Protein AF-A0A811XZZ9-F1 (afdb_monomer_lite)

pLDDT: mean 96.63, std 3.55, range [78.38, 98.88]

Foldseek 3Di:
DVCQLVVHDDDDDDADPVNLVVPPVLVVDPNSDDDWDDDPPDIDGDPVVVQCVSFPDDVVLLVLLVVVVVVVCCCQPPNVPPCLVVCLVCLLVSCVVQLVLCCVEVHLPAASDHNDDGSSRVSVLLSVVVVCVSPVCSCVVRVSVVVSNVVVCPSPSNVCVCPDCVNPVDDPDDPNGD

Radius of gyration: 17.02 Å; chains: 1; bounding box: 40×30×45 Å

Secondary structure (DSSP, 8-state):
-HHHHTT---------HHHHHTSHHHHHSTTS-S-EEEETTEEEESHHHHHHHHH---HHHHHHHHHHHHHHHHHHHH-HHHHHHHHHHHHHHHHHHHHHHHHHTGGGTS-SSSSS--HHHHHHHHHHHHHHHHSTTTTTT-HHHHHHHHHHHTSHHHHHHHTSHHHHTS-SSTTS--

InterPro domains:
  IPR004045 Glutathione S-transferase, N-terminal [PF02798] (24-55)
  IPR004045 Glutathione S-transferase, N-terminal [PS50404] (1-62)
  IPR004046 Glutathione S-transferase, C-terminal [PF00043] (66-155)
  IPR010987 Glutathione S-transferase, C-terminal-like [PS50405] (43-172)
  IPR036249 Thioredoxin-like superfamily [SSF52833] (1-55)
  IPR036282 Glutathione S-transferase, C-terminal domain superfamily [SSF47616] (61-177)
  IPR050213 Glutathione S-transferase superfamily [PTHR11571] (1-164)

Structure (mmCIF, N/CA/C/O backbone):
data_AF-A0A811XZZ9-F1
#
_entry.id   AF-A0A811XZZ9-F1
#
loop_
_atom_site.group_PDB
_atom_site.id
_atom_site.type_symbol
_atom_site.label_atom_id
_atom_site.label_alt_id
_atom_site.label_comp_id
_atom_site.label_asym_id
_atom_site.label_entity_id
_atom_site.label_seq_id
_atom_site.pdbx_PDB_ins_code
_atom_site.Cartn_x
_atom_site.Cartn_y
_atom_site.Cartn_z
_atom_site.occupancy
_atom_site.B_iso_or_equiv
_atom_site.auth_seq_id
_atom_site.auth_comp_id
_atom_site.auth_asym_id
_atom_site.auth_atom_id
_atom_site.pdbx_PDB_model_num
ATOM 1 N N . MET A 1 1 ? -2.263 -8.368 -2.260 1.00 97.38 1 MET A N 1
ATOM 2 C CA . MET A 1 1 ? -3.332 -8.619 -1.268 1.00 97.38 1 MET A CA 1
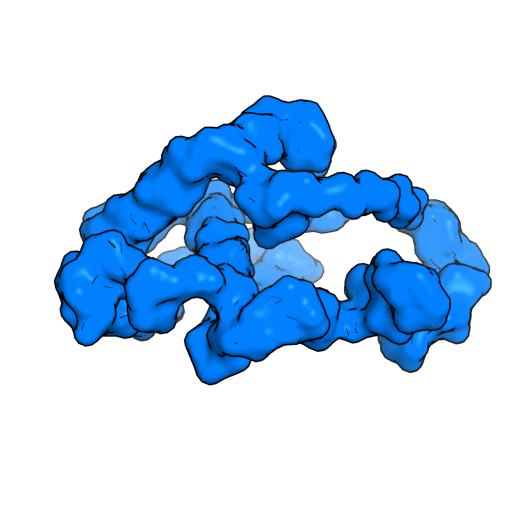ATOM 3 C C . MET A 1 1 ? -4.715 -8.621 -1.905 1.00 97.38 1 MET A C 1
ATOM 5 O O . MET A 1 1 ? -5.312 -9.686 -1.909 1.00 97.38 1 MET A O 1
ATOM 9 N N . LEU A 1 2 ? -5.171 -7.517 -2.519 1.00 97.62 2 LEU A N 1
ATOM 10 C CA . LEU A 1 2 ? -6.487 -7.415 -3.184 1.00 97.62 2 LEU A CA 1
ATOM 11 C C . LEU A 1 2 ? -6.808 -8.617 -4.089 1.00 97.62 2 LEU A C 1
ATOM 13 O O . LEU A 1 2 ? -7.743 -9.358 -3.809 1.00 97.62 2 LEU A O 1
ATOM 17 N N . LEU A 1 3 ? -5.998 -8.859 -5.129 1.00 98.06 3 LEU A N 1
ATOM 18 C CA . LEU A 1 3 ? -6.236 -9.954 -6.082 1.00 98.06 3 LEU A CA 1
ATOM 19 C C . LEU A 1 3 ? -6.342 -11.324 -5.393 1.00 98.06 3 LEU A C 1
ATOM 21 O O . LEU A 1 3 ? -7.235 -12.105 -5.705 1.00 98.06 3 LEU A O 1
ATOM 25 N N . ALA A 1 4 ? -5.469 -11.598 -4.421 1.00 98.12 4 ALA A N 1
ATOM 26 C CA . ALA A 1 4 ? -5.464 -12.865 -3.697 1.00 98.12 4 ALA A CA 1
ATOM 27 C C . ALA A 1 4 ? -6.737 -13.063 -2.867 1.00 98.12 4 ALA A C 1
ATOM 29 O O . ALA A 1 4 ? -7.379 -14.108 -2.955 1.00 98.12 4 ALA A O 1
ATOM 30 N N . ASP A 1 5 ? -7.122 -12.048 -2.094 1.00 98.00 5 ASP A N 1
ATOM 31 C CA . ASP A 1 5 ? -8.310 -12.100 -1.242 1.00 98.00 5 ASP A CA 1
ATOM 32 C C . ASP A 1 5 ? -9.601 -12.230 -2.069 1.00 98.00 5 ASP A C 1
ATOM 34 O O . ASP A 1 5 ? -10.522 -12.952 -1.691 1.00 98.00 5 ASP A O 1
ATOM 38 N N . GLN A 1 6 ? -9.619 -11.637 -3.265 1.00 97.12 6 GLN A N 1
ATOM 39 C CA . GLN A 1 6 ? -10.705 -11.775 -4.241 1.00 97.12 6 GLN A CA 1
ATOM 40 C C . GLN A 1 6 ? -10.647 -13.085 -5.051 1.00 97.12 6 GLN A C 1
ATOM 42 O O . GLN A 1 6 ? -11.501 -13.337 -5.897 1.00 97.12 6 GLN A O 1
ATOM 47 N N . GLY A 1 7 ? -9.673 -13.966 -4.788 1.00 97.44 7 GLY A N 1
ATOM 48 C CA . GLY A 1 7 ? -9.513 -15.245 -5.487 1.00 97.44 7 GLY A CA 1
ATOM 49 C C . GLY A 1 7 ? -9.126 -15.116 -6.961 1.00 97.44 7 GLY A C 1
ATOM 50 O O . GLY A 1 7 ? -9.356 -16.049 -7.725 1.00 97.44 7 GLY A O 1
ATOM 51 N N . GLN A 1 8 ? -8.564 -13.977 -7.357 1.00 97.94 8 GLN A N 1
ATOM 52 C CA . GLN A 1 8 ? -8.104 -13.732 -8.716 1.00 97.94 8 GLN A CA 1
ATOM 53 C C . GLN A 1 8 ? -6.739 -14.380 -8.943 1.00 97.94 8 GLN A C 1
ATOM 55 O O . GLN A 1 8 ? -5.874 -14.391 -8.065 1.00 97.94 8 GLN A O 1
ATOM 60 N N . SER A 1 9 ? -6.524 -14.890 -10.152 1.00 96.94 9 SER A N 1
ATOM 61 C CA . SER A 1 9 ? -5.216 -15.355 -10.607 1.00 96.94 9 SER A CA 1
ATOM 62 C C . SER A 1 9 ? -4.498 -14.257 -11.381 1.00 96.94 9 SER A C 1
ATOM 64 O O . SER A 1 9 ? -5.113 -13.569 -12.189 1.00 96.94 9 SER A O 1
ATOM 66 N N . TRP A 1 10 ? -3.185 -14.139 -11.208 1.00 97.81 10 TRP A N 1
ATOM 67 C CA . TRP A 1 10 ? -2.358 -13.236 -12.005 1.00 97.81 10 TRP A CA 1
ATOM 68 C C . TRP A 1 10 ? -0.981 -13.845 -12.265 1.00 97.81 10 TRP A C 1
ATOM 70 O O . TRP A 1 10 ? -0.551 -14.788 -11.592 1.00 97.81 10 TRP A O 1
ATOM 80 N N . LYS A 1 11 ? -0.275 -13.288 -13.252 1.00 97.94 11 LYS A N 1
ATOM 81 C CA . LYS A 1 11 ? 1.103 -13.656 -13.579 1.00 97.94 11 LYS A CA 1
ATOM 82 C C . LYS A 1 11 ? 2.057 -12.548 -13.155 1.00 97.94 11 LYS A C 1
ATOM 84 O O . LYS A 1 11 ? 1.947 -11.413 -13.604 1.00 97.94 11 LYS A O 1
ATOM 89 N N . GLU A 1 12 ? 3.047 -12.914 -12.354 1.00 97.06 12 GLU A N 1
ATOM 90 C CA . GLU A 1 12 ? 4.164 -12.045 -11.989 1.00 97.06 12 GLU A CA 1
ATOM 91 C C . GLU A 1 12 ? 5.209 -12.036 -13.114 1.00 97.06 12 GLU A C 1
ATOM 93 O O . GLU A 1 12 ? 5.761 -13.080 -13.469 1.00 97.06 12 GLU A O 1
ATOM 98 N N . LYS A 1 13 ? 5.501 -10.858 -13.676 1.00 97.25 13 LYS A N 1
ATOM 99 C CA . LYS A 1 13 ? 6.665 -10.635 -14.548 1.00 97.25 13 LYS A CA 1
ATOM 100 C C . LYS A 1 13 ? 7.718 -9.876 -13.745 1.00 97.25 13 LYS A C 1
ATOM 102 O O . LYS A 1 13 ? 7.659 -8.654 -13.644 1.00 97.25 13 LYS A O 1
ATOM 107 N N . VAL A 1 14 ? 8.651 -10.611 -13.142 1.00 96.81 14 VAL A N 1
ATOM 108 C CA . VAL A 1 14 ? 9.702 -10.029 -12.297 1.00 96.81 14 VAL A CA 1
ATOM 109 C C . VAL A 1 14 ? 10.738 -9.325 -13.171 1.00 96.81 14 VAL A C 1
ATOM 111 O O . VAL A 1 14 ? 11.293 -9.921 -14.091 1.00 96.81 14 VAL A O 1
ATOM 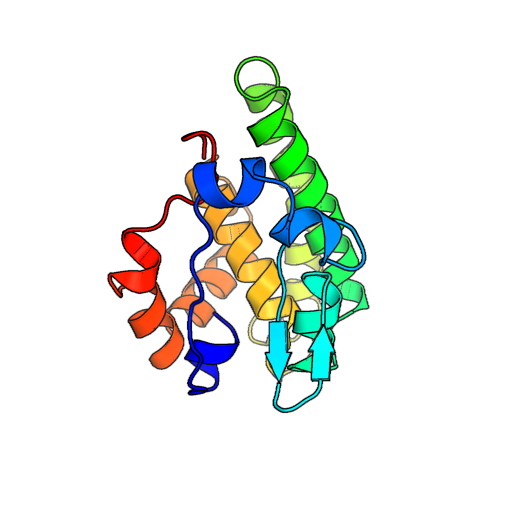114 N N . VAL A 1 15 ? 11.002 -8.057 -12.864 1.00 97.31 15 VAL A N 1
ATOM 115 C CA . VAL A 1 15 ? 12.022 -7.237 -13.522 1.00 97.31 15 VAL A CA 1
ATOM 116 C C . VAL A 1 15 ? 13.192 -7.085 -12.559 1.00 97.31 15 VAL A C 1
ATOM 118 O O . VAL A 1 15 ? 13.027 -6.551 -11.465 1.00 97.31 15 VAL A O 1
ATOM 121 N N . THR A 1 16 ? 14.371 -7.566 -12.949 1.00 97.00 16 THR A N 1
ATOM 122 C CA . THR A 1 16 ? 15.593 -7.391 -12.152 1.00 97.00 16 THR A CA 1
ATOM 123 C C . THR A 1 16 ? 16.157 -5.984 -12.324 1.00 97.00 16 THR A C 1
ATOM 125 O O . THR A 1 16 ? 15.928 -5.344 -13.352 1.00 97.00 16 THR A O 1
ATOM 128 N N . MET A 1 17 ? 16.959 -5.521 -11.358 1.00 95.12 17 MET A N 1
ATOM 129 C CA . MET A 1 17 ? 17.662 -4.239 -11.480 1.00 95.12 17 MET 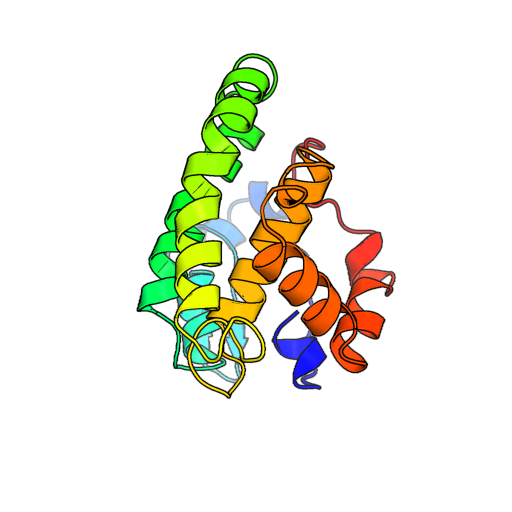A CA 1
ATOM 130 C C . MET A 1 17 ? 18.545 -4.201 -12.736 1.00 95.12 17 MET A C 1
ATOM 132 O O . MET A 1 17 ? 18.536 -3.217 -13.464 1.00 95.12 17 MET A O 1
ATOM 136 N N . GLU A 1 18 ? 19.228 -5.302 -13.061 1.00 96.81 18 GLU A N 1
ATOM 137 C CA . GLU A 1 18 ? 20.007 -5.425 -14.300 1.00 96.81 18 GLU A CA 1
ATOM 138 C C . GLU A 1 18 ? 19.139 -5.211 -15.552 1.00 96.81 18 GLU A C 1
ATOM 140 O O . GLU A 1 18 ? 19.510 -4.461 -16.452 1.00 96.81 18 GLU A O 1
ATOM 145 N N . THR A 1 19 ? 17.953 -5.828 -15.603 1.00 97.38 19 THR A N 1
ATOM 146 C CA . THR A 1 19 ? 17.013 -5.656 -16.723 1.00 97.38 19 THR A CA 1
ATOM 147 C C . THR A 1 19 ? 16.508 -4.220 -16.806 1.00 97.38 19 THR A C 1
ATOM 149 O O . THR A 1 19 ? 16.403 -3.667 -17.899 1.00 97.38 19 THR A O 1
ATOM 152 N N . TRP A 1 20 ? 16.217 -3.601 -15.661 1.00 97.69 20 TRP A N 1
ATOM 153 C CA . TRP A 1 20 ? 15.752 -2.219 -15.592 1.00 97.69 20 TRP A CA 1
ATOM 154 C C . TRP A 1 20 ? 16.818 -1.227 -16.080 1.00 97.69 20 TRP A C 1
ATOM 156 O O . TRP A 1 20 ? 16.515 -0.340 -16.878 1.00 97.69 20 TRP A O 1
ATOM 166 N N . MET A 1 21 ? 18.079 -1.433 -15.688 1.00 96.69 21 MET A N 1
ATOM 167 C CA . MET A 1 21 ? 19.210 -0.571 -16.056 1.00 96.69 21 MET A CA 1
ATOM 168 C C . MET A 1 21 ? 19.590 -0.639 -17.541 1.00 96.69 21 MET A C 1
ATOM 170 O O . MET A 1 21 ? 20.216 0.291 -18.042 1.00 96.69 21 MET A O 1
ATOM 174 N N . LYS A 1 22 ? 19.161 -1.673 -18.280 1.00 97.69 22 LYS A N 1
ATOM 175 C CA . LYS A 1 22 ? 19.289 -1.720 -19.753 1.00 97.69 22 LYS A CA 1
ATOM 176 C C . LYS A 1 22 ? 18.439 -0.655 -20.462 1.00 97.69 22 LYS A C 1
ATOM 178 O O . LYS A 1 22 ? 18.639 -0.411 -21.646 1.00 97.69 22 LYS A O 1
ATOM 183 N N . GLY A 1 23 ? 17.475 -0.037 -19.776 1.00 96.75 23 GLY A N 1
ATOM 184 C CA . GLY A 1 23 ? 16.749 1.147 -20.246 1.00 96.75 23 GLY A CA 1
ATOM 185 C C . GLY A 1 23 ? 15.616 0.889 -21.244 1.00 96.75 23 GLY A C 1
ATOM 186 O O . GLY A 1 23 ? 14.642 1.634 -21.234 1.00 96.75 23 GLY A O 1
ATOM 187 N N . SER A 1 24 ? 15.665 -0.179 -22.047 1.00 97.38 24 SER A N 1
ATOM 188 C CA . SER A 1 24 ? 14.629 -0.470 -23.056 1.00 97.38 24 SER A CA 1
ATOM 189 C C . SER A 1 24 ? 13.229 -0.637 -22.452 1.00 97.38 24 SER A C 1
ATOM 191 O O . SER A 1 24 ? 12.264 -0.051 -22.938 1.00 97.38 24 SER A O 1
ATOM 193 N N . LEU A 1 25 ? 13.115 -1.383 -21.347 1.00 97.38 25 LEU A N 1
ATOM 194 C CA . LEU A 1 25 ? 11.849 -1.535 -20.630 1.00 97.38 25 LEU A CA 1
ATOM 195 C C . LEU A 1 25 ? 11.395 -0.206 -20.016 1.00 97.38 25 LEU A C 1
ATOM 197 O O . LEU A 1 25 ? 10.227 0.148 -20.159 1.00 97.38 25 LEU A O 1
ATOM 201 N N . LYS A 1 26 ? 12.311 0.533 -19.379 1.00 97.56 26 LYS A N 1
ATOM 202 C CA . LYS A 1 26 ? 12.026 1.838 -18.772 1.00 97.56 26 LYS A CA 1
ATOM 203 C C . LYS A 1 26 ? 11.465 2.815 -19.809 1.00 97.56 26 LYS A C 1
ATOM 205 O O . LYS A 1 26 ? 10.401 3.370 -19.574 1.00 97.56 26 LYS A O 1
ATOM 210 N N . ALA A 1 27 ? 12.104 2.937 -20.971 1.00 97.81 27 ALA A N 1
ATOM 211 C CA . ALA A 1 27 ? 11.652 3.798 -22.066 1.00 97.81 27 ALA A CA 1
ATOM 212 C C . ALA A 1 27 ? 10.287 3.381 -22.650 1.00 97.81 27 ALA A C 1
ATOM 214 O O . ALA A 1 27 ? 9.566 4.213 -23.189 1.00 97.81 27 ALA A O 1
ATOM 215 N N . SER A 1 28 ? 9.910 2.102 -22.535 1.00 97.38 28 SER A N 1
ATOM 216 C CA . SER A 1 28 ? 8.589 1.614 -22.965 1.00 97.38 28 SER A CA 1
ATOM 217 C C . SER A 1 28 ? 7.467 1.855 -21.944 1.00 97.38 28 SER A C 1
ATOM 219 O O . SER A 1 28 ? 6.296 1.614 -22.244 1.00 97.38 28 SER A O 1
ATOM 221 N N . CYS A 1 29 ? 7.797 2.260 -20.714 1.00 98.00 29 CYS A N 1
ATOM 222 C CA . CYS A 1 29 ? 6.813 2.552 -19.677 1.00 98.00 29 CYS A CA 1
ATOM 223 C C . CYS A 1 29 ? 6.322 3.997 -19.796 1.00 98.00 29 CYS A C 1
ATOM 225 O O . CYS A 1 29 ? 7.135 4.907 -19.897 1.00 98.00 29 CYS A O 1
ATOM 227 N N . LEU A 1 30 ? 5.005 4.213 -19.685 1.00 97.81 30 LEU A N 1
ATOM 228 C CA . LEU A 1 30 ? 4.372 5.526 -19.882 1.00 97.81 30 LEU A CA 1
ATOM 229 C C . LEU A 1 30 ? 4.998 6.654 -19.041 1.00 97.81 30 LEU A C 1
ATOM 231 O O . LEU A 1 30 ? 5.168 7.762 -19.531 1.00 97.81 30 LEU A O 1
ATOM 235 N N . TYR A 1 31 ? 5.352 6.358 -17.790 1.00 97.50 31 TYR A N 1
ATOM 236 C CA . TYR A 1 31 ? 6.008 7.298 -16.869 1.00 97.50 31 TYR A CA 1
ATOM 237 C C . TYR A 1 31 ? 7.438 6.879 -16.532 1.00 97.50 31 TYR A C 1
ATOM 239 O O . TYR A 1 31 ? 7.973 7.254 -15.493 1.00 97.50 31 TYR A O 1
ATOM 247 N N . GLU A 1 32 ? 8.028 6.015 -17.358 1.00 97.88 32 GLU A N 1
ATOM 248 C CA . GLU A 1 32 ? 9.348 5.432 -17.131 1.00 97.88 32 GLU A CA 1
ATOM 249 C C . GLU A 1 32 ? 9.544 4.801 -15.740 1.00 97.88 32 GLU A C 1
ATOM 251 O O . GLU A 1 32 ? 10.643 4.812 -15.169 1.00 97.88 32 GLU A O 1
ATOM 256 N N . GLN A 1 33 ? 8.457 4.273 -15.183 1.00 97.88 33 GLN A N 1
ATOM 257 C CA . GLN A 1 33 ? 8.368 3.702 -13.847 1.00 97.88 33 GLN A CA 1
ATOM 258 C C . GLN A 1 33 ? 7.550 2.408 -13.875 1.00 97.88 33 GLN A C 1
ATOM 260 O O . GLN A 1 33 ? 6.795 2.131 -14.812 1.00 97.88 33 GLN A O 1
ATOM 265 N N . LEU A 1 34 ? 7.725 1.611 -12.826 1.00 98.12 34 LEU A N 1
ATOM 266 C CA . LEU A 1 34 ? 6.876 0.476 -12.473 1.00 98.12 34 LEU A CA 1
ATOM 267 C C . LEU A 1 34 ? 5.968 0.887 -11.296 1.00 98.12 34 LEU A C 1
ATOM 269 O O . LEU A 1 34 ? 6.321 1.823 -10.579 1.00 98.12 34 LEU A O 1
ATOM 273 N N . PRO A 1 35 ? 4.829 0.206 -11.062 1.00 98.19 35 PRO A N 1
ATOM 274 C CA . PRO A 1 35 ? 4.353 -1.012 -11.726 1.00 98.19 35 PRO A CA 1
ATOM 275 C C . PRO A 1 35 ? 3.756 -0.784 -13.124 1.00 98.19 35 PRO A C 1
ATOM 277 O O . PRO A 1 35 ? 3.173 0.259 -13.412 1.00 98.19 35 PRO A O 1
ATOM 280 N N . LYS A 1 36 ? 3.871 -1.818 -13.967 1.00 98.44 36 LYS A N 1
ATOM 281 C CA . LYS A 1 36 ? 3.097 -2.011 -15.201 1.00 98.44 36 LYS A CA 1
ATOM 282 C C . LYS A 1 36 ? 2.114 -3.156 -14.968 1.00 98.44 36 LYS A C 1
ATOM 284 O O . LYS A 1 36 ? 2.532 -4.227 -14.531 1.00 98.44 36 LYS A O 1
ATOM 289 N N . PHE A 1 37 ? 0.848 -2.952 -15.297 1.00 98.62 37 PHE A N 1
ATOM 290 C CA . PHE A 1 37 ? -0.220 -3.937 -15.148 1.00 98.62 37 PHE A CA 1
ATOM 291 C C . PHE A 1 37 ? -0.915 -4.184 -16.488 1.00 98.62 37 PHE A C 1
ATOM 293 O O . PHE A 1 37 ? -0.993 -3.282 -17.321 1.00 98.62 37 PHE A O 1
ATOM 300 N N . GLN A 1 38 ? -1.367 -5.417 -16.712 1.00 98.31 38 GLN A N 1
ATOM 301 C CA . GLN A 1 38 ? -2.059 -5.815 -17.936 1.00 98.31 38 GLN A CA 1
ATOM 302 C C . GLN A 1 38 ? -3.337 -6.568 -17.568 1.00 98.31 38 GLN A C 1
ATOM 304 O O . GLN A 1 38 ? -3.265 -7.546 -16.823 1.00 98.31 38 GLN A O 1
ATOM 309 N N . ASP A 1 39 ? -4.462 -6.121 -18.118 1.00 97.62 39 ASP A N 1
ATOM 310 C CA . ASP A 1 39 ? -5.778 -6.751 -18.004 1.00 97.62 39 ASP A CA 1
ATOM 311 C C . ASP A 1 39 ? -6.366 -6.913 -19.411 1.00 97.62 39 ASP A C 1
ATOM 313 O O . ASP A 1 39 ? -6.813 -5.948 -20.033 1.00 97.62 39 ASP A O 1
ATOM 317 N N . GLY A 1 40 ? -6.235 -8.118 -19.972 1.00 96.38 40 GLY A N 1
ATOM 318 C CA . GLY A 1 40 ? -6.429 -8.339 -21.406 1.00 96.38 40 GLY A CA 1
ATOM 319 C C . GLY A 1 40 ? -5.514 -7.430 -22.237 1.00 96.38 40 GLY A C 1
ATOM 320 O O . GLY A 1 40 ? -4.292 -7.438 -22.060 1.00 96.38 40 GLY A O 1
ATOM 321 N N . ASP A 1 41 ? -6.119 -6.629 -23.113 1.00 97.25 41 ASP A N 1
ATOM 322 C CA . ASP A 1 41 ? -5.419 -5.670 -23.976 1.00 97.25 41 ASP A CA 1
ATOM 323 C C . ASP A 1 41 ? -5.148 -4.321 -23.289 1.00 97.25 41 ASP A C 1
ATOM 325 O O . ASP A 1 41 ? -4.351 -3.512 -23.775 1.00 97.25 41 ASP A O 1
ATOM 329 N N . LEU A 1 42 ? -5.770 -4.068 -22.132 1.00 98.00 42 LEU A N 1
ATOM 330 C CA . LEU A 1 42 ? -5.562 -2.841 -21.377 1.00 98.00 42 LEU A CA 1
ATOM 331 C C . LEU A 1 42 ? -4.216 -2.897 -20.649 1.00 98.00 42 LEU A C 1
ATOM 333 O O . LEU A 1 42 ? -3.945 -3.797 -19.854 1.00 98.00 42 LEU A O 1
ATOM 337 N N . THR A 1 43 ? -3.373 -1.894 -20.891 1.00 98.38 43 THR A N 1
ATOM 338 C CA . THR A 1 43 ? -2.117 -1.700 -20.159 1.00 98.38 43 THR A CA 1
ATOM 339 C C . THR A 1 43 ? -2.228 -0.475 -19.260 1.00 98.38 43 THR A C 1
ATOM 341 O O . THR A 1 43 ? -2.466 0.629 -19.745 1.00 98.38 43 THR A O 1
ATOM 344 N N . LEU A 1 44 ? -2.006 -0.668 -17.959 1.00 98.25 44 LEU A N 1
ATOM 345 C CA . LEU A 1 44 ? -2.053 0.378 -16.939 1.00 98.25 44 LEU A CA 1
ATOM 346 C C . LEU A 1 44 ? -0.686 0.578 -16.274 1.00 98.25 44 LEU A C 1
ATOM 348 O O . LEU A 1 44 ? 0.123 -0.344 -16.151 1.00 98.25 44 LEU A O 1
ATOM 352 N N . TYR A 1 45 ? -0.471 1.801 -15.804 1.00 98.19 45 TYR A N 1
ATOM 353 C CA . TYR A 1 45 ? 0.642 2.229 -14.955 1.00 98.19 45 TYR A CA 1
ATOM 354 C C . TYR A 1 45 ? 0.059 2.990 -13.757 1.00 98.19 45 TYR A C 1
ATOM 356 O O . TYR A 1 45 ? -1.138 3.257 -13.753 1.00 98.19 45 TYR A O 1
ATOM 364 N N . GLN A 1 46 ? 0.899 3.380 -12.790 1.00 97.62 46 GLN A N 1
ATOM 365 C CA . GLN A 1 46 ? 0.500 3.987 -11.506 1.00 97.62 46 GLN A CA 1
ATOM 366 C C . GLN A 1 46 ? -0.240 2.995 -10.595 1.00 97.62 46 GLN A C 1
ATOM 368 O O . GLN A 1 46 ? -1.322 2.506 -10.914 1.00 97.62 46 GLN A O 1
ATOM 373 N N . SER A 1 47 ? 0.330 2.709 -9.422 1.00 97.19 47 SER A N 1
ATOM 374 C CA . SER A 1 47 ? -0.229 1.753 -8.452 1.00 97.19 47 SER A CA 1
ATOM 375 C C . SER A 1 47 ? -1.679 2.074 -8.075 1.00 97.19 47 SER A C 1
ATOM 377 O O . SER A 1 47 ? -2.520 1.178 -8.070 1.00 97.19 47 SER A O 1
ATOM 379 N N . ASN A 1 48 ? -1.995 3.348 -7.835 1.00 95.50 48 ASN A N 1
ATOM 380 C CA . ASN A 1 48 ? -3.344 3.775 -7.457 1.00 95.50 48 ASN A CA 1
ATOM 381 C C . ASN A 1 48 ? -4.354 3.664 -8.602 1.00 95.50 48 ASN A C 1
ATOM 383 O O . ASN A 1 48 ? -5.496 3.287 -8.358 1.00 95.50 48 ASN A O 1
ATOM 387 N N . ALA A 1 49 ? -3.940 3.912 -9.848 1.00 95.62 49 ALA A N 1
ATOM 388 C CA . ALA A 1 49 ? -4.814 3.701 -11.002 1.00 95.62 49 ALA A CA 1
ATOM 389 C C . ALA A 1 49 ? -5.137 2.211 -11.183 1.00 95.62 49 ALA A C 1
ATOM 391 O O . ALA A 1 49 ? -6.271 1.860 -11.493 1.00 95.62 49 ALA A O 1
ATOM 392 N N . ILE A 1 50 ? -4.169 1.326 -10.920 1.00 97.50 50 ILE A N 1
ATOM 393 C CA . ILE A 1 50 ? -4.384 -0.127 -10.929 1.00 97.50 50 ILE A CA 1
ATOM 394 C C . ILE A 1 50 ? -5.360 -0.537 -9.817 1.00 97.50 50 ILE A C 1
ATOM 396 O O . ILE A 1 50 ? -6.293 -1.291 -10.075 1.00 97.50 50 ILE A O 1
ATOM 400 N N . LEU A 1 51 ? -5.187 -0.033 -8.591 1.00 95.75 51 LEU A N 1
ATOM 401 C CA . LEU A 1 51 ? -6.110 -0.313 -7.484 1.00 95.75 51 LEU A CA 1
ATOM 402 C C . LEU A 1 51 ? -7.535 0.173 -7.784 1.00 95.75 51 LEU A C 1
ATOM 404 O O . LEU A 1 51 ? -8.497 -0.565 -7.564 1.00 95.75 51 LEU A O 1
ATOM 408 N N . GLN A 1 52 ? -7.664 1.383 -8.330 1.00 93.25 52 GLN A N 1
ATOM 409 C CA . GLN A 1 52 ? -8.949 1.958 -8.709 1.00 93.25 52 GLN A CA 1
ATOM 410 C C . GLN A 1 52 ? -9.607 1.189 -9.861 1.00 93.25 52 GLN A C 1
ATOM 412 O O . GLN A 1 52 ? -10.809 0.951 -9.810 1.00 93.25 52 GLN A O 1
ATOM 417 N N . HIS A 1 53 ? -8.840 0.744 -10.862 1.00 94.75 53 HIS A N 1
ATOM 418 C CA . HIS A 1 53 ? -9.343 -0.126 -11.933 1.00 94.75 53 HIS A CA 1
ATOM 419 C C . HIS A 1 53 ? -9.907 -1.440 -11.382 1.00 94.75 53 HIS A C 1
ATOM 421 O O . HIS A 1 53 ? -10.959 -1.894 -11.817 1.00 94.75 53 HIS A O 1
ATOM 427 N N . LEU A 1 54 ? -9.236 -2.033 -10.390 1.00 92.81 54 LEU A N 1
ATOM 428 C CA . LEU A 1 54 ? -9.607 -3.342 -9.851 1.00 92.81 54 LEU A CA 1
ATOM 429 C C . LEU A 1 54 ? -10.833 -3.331 -8.928 1.00 92.81 54 LEU A C 1
ATOM 431 O O . LEU A 1 54 ? -11.518 -4.349 -8.855 1.00 92.81 54 LEU A O 1
ATOM 435 N N . ALA A 1 55 ? -11.094 -2.250 -8.185 1.00 85.56 55 ALA A N 1
ATOM 436 C CA . ALA A 1 55 ? -12.190 -2.247 -7.204 1.00 85.56 55 ALA A CA 1
ATOM 437 C C . ALA A 1 55 ? -12.946 -0.915 -7.042 1.00 85.56 55 ALA A C 1
ATOM 439 O O . ALA A 1 55 ? -13.830 -0.821 -6.193 1.00 85.56 55 ALA A O 1
ATOM 440 N N . GLY A 1 56 ? -12.651 0.103 -7.856 1.00 80.44 56 GLY A N 1
ATOM 441 C CA . GLY A 1 56 ? -13.453 1.323 -8.014 1.00 80.44 56 GLY A CA 1
ATOM 442 C C . GLY A 1 56 ? -13.470 2.286 -6.821 1.00 80.44 56 GLY A C 1
ATOM 443 O O . GLY A 1 56 ? -12.942 3.394 -6.909 1.00 80.44 56 GLY A O 1
ATOM 444 N N . VAL A 1 57 ? -14.128 1.903 -5.725 1.00 78.38 57 VAL A N 1
ATOM 445 C CA . VAL A 1 57 ? -14.464 2.762 -4.574 1.00 78.38 57 VAL A CA 1
ATOM 446 C C . VAL A 1 57 ? -13.323 2.788 -3.556 1.00 78.38 57 VAL A C 1
ATOM 448 O O . VAL A 1 57 ? -12.707 1.760 -3.292 1.00 78.38 57 VAL A O 1
ATOM 451 N N . GLY A 1 58 ? -13.048 3.957 -2.964 1.00 78.38 58 GLY A N 1
ATOM 452 C CA . GLY A 1 58 ? -12.036 4.109 -1.904 1.00 78.38 58 GLY A CA 1
ATOM 453 C C . GLY A 1 58 ? -11.112 5.323 -2.031 1.00 78.38 58 GLY A C 1
ATOM 454 O O . GLY A 1 58 ? -10.299 5.573 -1.144 1.00 78.38 58 GLY A O 1
ATOM 455 N N . LEU A 1 59 ? -11.241 6.099 -3.113 1.00 81.75 59 LEU A N 1
ATOM 456 C CA . LEU A 1 59 ? -10.273 7.131 -3.504 1.00 81.75 59 LEU A CA 1
ATOM 457 C C . LEU A 1 59 ? -9.956 8.159 -2.405 1.00 81.75 59 LEU A C 1
ATOM 459 O O . LEU A 1 59 ? -8.793 8.494 -2.206 1.00 81.75 59 LEU A O 1
ATOM 463 N N . VAL A 1 60 ? -10.965 8.638 -1.671 1.00 83.25 60 VAL A N 1
ATOM 464 C CA . VAL A 1 60 ? -10.775 9.703 -0.669 1.00 83.25 60 VAL A CA 1
ATOM 465 C C . VAL A 1 60 ? -9.872 9.245 0.476 1.00 83.25 60 VAL A C 1
ATOM 467 O O . VAL A 1 60 ? -8.892 9.918 0.785 1.00 83.25 60 VAL A O 1
ATOM 470 N N . VAL A 1 61 ? -10.158 8.085 1.075 1.00 89.31 61 VAL A N 1
ATOM 471 C CA . VAL A 1 61 ? -9.314 7.522 2.143 1.00 89.31 61 VAL A CA 1
ATOM 472 C C . VAL A 1 61 ? -7.945 7.133 1.594 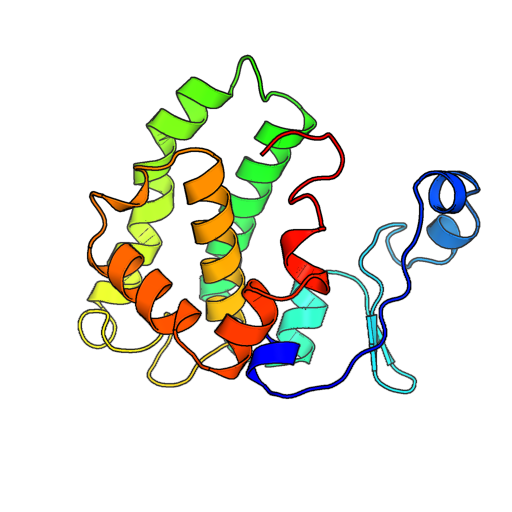1.00 89.31 61 VAL A C 1
ATOM 474 O O . VAL A 1 61 ? -6.930 7.360 2.253 1.00 89.31 61 VAL A O 1
ATOM 477 N N . ASN A 1 62 ? -7.900 6.608 0.367 1.00 93.69 62 ASN A N 1
ATOM 478 C CA . ASN A 1 62 ? -6.652 6.214 -0.271 1.00 93.69 62 ASN A CA 1
ATOM 479 C C . ASN A 1 62 ? -5.659 7.375 -0.410 1.00 93.69 62 ASN A C 1
ATOM 481 O O . ASN A 1 62 ? -4.465 7.157 -0.258 1.00 93.69 62 ASN A O 1
ATOM 485 N N . ASN A 1 63 ? -6.120 8.608 -0.634 1.00 93.38 63 ASN A N 1
ATOM 486 C CA . ASN A 1 63 ? -5.218 9.762 -0.705 1.00 93.38 63 ASN A CA 1
ATOM 487 C C . ASN A 1 63 ? -4.422 9.952 0.599 1.00 93.38 63 ASN A C 1
ATOM 489 O O . ASN A 1 63 ? -3.213 10.156 0.551 1.00 93.38 63 ASN A O 1
ATOM 493 N N . GLY A 1 64 ? -5.063 9.791 1.763 1.00 95.81 64 GLY A N 1
ATOM 494 C CA . GLY A 1 64 ? -4.369 9.858 3.055 1.00 95.81 64 GLY A CA 1
ATOM 495 C C . GLY A 1 64 ? -3.379 8.707 3.267 1.00 95.81 64 GLY A C 1
ATOM 496 O O . GLY A 1 64 ? -2.306 8.904 3.838 1.00 95.81 64 GLY A O 1
ATOM 497 N N . VAL A 1 65 ? -3.713 7.509 2.772 1.00 97.69 65 VAL A N 1
ATOM 498 C CA . VAL A 1 65 ? -2.801 6.349 2.768 1.00 97.69 65 VAL A CA 1
ATOM 499 C C . VAL A 1 65 ? -1.559 6.657 1.927 1.00 97.69 65 VAL A C 1
ATOM 501 O O . VAL A 1 65 ? -0.437 6.413 2.369 1.00 97.69 65 VAL A O 1
ATOM 504 N N . GLU A 1 66 ? -1.741 7.244 0.746 1.00 97.50 66 GLU A N 1
ATOM 505 C CA . GLU A 1 66 ? -0.653 7.552 -0.183 1.00 97.50 66 GLU A CA 1
ATOM 506 C C . GLU A 1 66 ? 0.240 8.701 0.290 1.00 97.50 66 GLU A C 1
ATOM 508 O O . GLU A 1 66 ? 1.461 8.620 0.139 1.00 97.50 66 GLU A O 1
ATOM 513 N N . ASP A 1 67 ? -0.320 9.719 0.946 1.00 98.06 67 ASP A N 1
ATOM 514 C CA . ASP A 1 67 ? 0.465 10.785 1.574 1.00 98.06 67 ASP A CA 1
ATOM 515 C C . ASP A 1 67 ? 1.432 10.222 2.627 1.00 98.06 67 ASP A C 1
ATOM 517 O O . ASP A 1 67 ? 2.614 10.586 2.659 1.00 98.06 67 ASP A O 1
ATOM 521 N N . LEU A 1 68 ? 0.965 9.295 3.473 1.00 98.56 68 LEU A N 1
ATOM 522 C CA . LEU A 1 68 ? 1.820 8.630 4.460 1.00 98.56 68 LEU A CA 1
ATOM 523 C C . LEU A 1 68 ? 2.792 7.644 3.795 1.00 98.56 68 LEU A C 1
ATOM 525 O O . LEU A 1 68 ? 3.962 7.588 4.176 1.00 9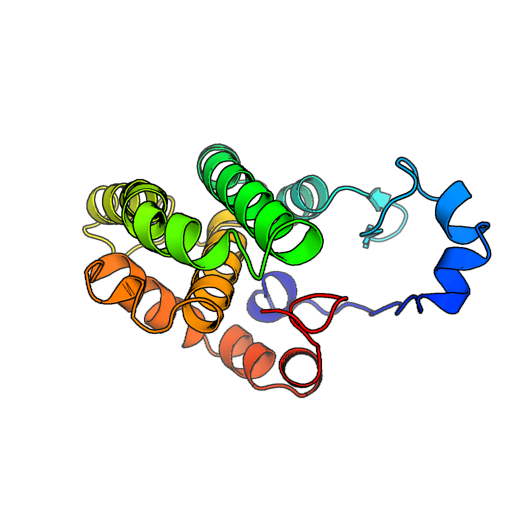8.56 68 LEU A O 1
ATOM 529 N N . ARG A 1 69 ? 2.368 6.929 2.747 1.00 98.69 69 ARG A N 1
ATOM 530 C CA . ARG A 1 69 ? 3.247 6.050 1.959 1.00 98.69 69 ARG A CA 1
ATOM 531 C C . ARG A 1 69 ? 4.403 6.820 1.319 1.00 98.69 69 ARG A C 1
ATOM 533 O O . ARG A 1 69 ? 5.530 6.329 1.324 1.00 98.69 69 ARG A O 1
ATOM 540 N N . CYS A 1 70 ? 4.165 8.039 0.838 1.00 98.25 70 CYS A N 1
ATOM 541 C CA . CYS A 1 70 ? 5.214 8.908 0.306 1.00 98.25 70 CYS A CA 1
ATOM 542 C C . CYS A 1 70 ? 6.227 9.306 1.387 1.00 98.25 70 CYS A C 1
ATOM 544 O O . CYS A 1 70 ? 7.432 9.293 1.132 1.00 98.25 70 CYS A O 1
ATOM 546 N N . LYS A 1 71 ? 5.769 9.607 2.611 1.00 98.62 71 LYS A N 1
ATOM 547 C CA . LYS A 1 71 ? 6.664 9.899 3.746 1.00 98.62 71 LYS A CA 1
ATOM 548 C C . LYS A 1 71 ? 7.488 8.675 4.147 1.00 98.62 71 LYS A C 1
ATOM 550 O O . LYS A 1 71 ? 8.694 8.809 4.345 1.00 98.62 71 LYS A O 1
ATOM 555 N N . TYR A 1 72 ? 6.864 7.497 4.210 1.00 98.81 72 TYR A N 1
ATOM 556 C CA . TYR A 1 72 ? 7.561 6.231 4.445 1.00 98.81 72 TYR A CA 1
ATOM 557 C C . TYR A 1 72 ? 8.638 5.996 3.379 1.00 98.81 72 TYR A C 1
ATOM 559 O O . TYR A 1 72 ? 9.797 5.768 3.710 1.00 98.81 72 TYR A O 1
ATOM 567 N N . ALA A 1 73 ? 8.289 6.126 2.096 1.00 98.50 73 ALA A N 1
ATOM 568 C CA . ALA A 1 73 ? 9.232 5.937 0.998 1.00 98.50 73 ALA A CA 1
ATOM 569 C C . ALA A 1 73 ? 10.407 6.927 1.068 1.00 98.50 73 ALA A C 1
ATOM 571 O O . ALA A 1 73 ? 11.558 6.524 0.893 1.00 98.50 73 ALA A O 1
ATOM 572 N N . LEU A 1 74 ? 10.144 8.201 1.377 1.00 98.38 74 LEU A N 1
ATOM 573 C CA . LEU A 1 74 ? 11.195 9.201 1.566 1.00 98.38 74 LEU A CA 1
ATOM 574 C C . LEU A 1 74 ? 12.148 8.793 2.699 1.00 98.38 74 LEU A C 1
ATOM 576 O O . LEU A 1 74 ? 13.361 8.767 2.500 1.00 98.38 74 LEU A O 1
ATOM 580 N N . LEU A 1 75 ? 11.615 8.385 3.856 1.00 98.69 75 LEU A N 1
ATOM 581 C CA . LEU A 1 75 ? 12.434 7.867 4.951 1.00 98.69 75 LEU A CA 1
ATOM 582 C C . LEU A 1 75 ? 13.307 6.694 4.480 1.00 98.69 75 LEU A C 1
ATOM 584 O O . LEU A 1 75 ? 14.529 6.747 4.613 1.00 98.69 75 LEU A O 1
ATOM 588 N N . ILE A 1 76 ? 12.688 5.653 3.914 1.00 98.75 76 ILE A N 1
ATOM 589 C CA . ILE A 1 76 ? 13.366 4.416 3.509 1.00 98.75 76 ILE A CA 1
ATOM 590 C C . ILE A 1 76 ? 14.501 4.682 2.523 1.00 98.75 76 ILE A C 1
ATOM 592 O O . ILE A 1 76 ? 15.594 4.135 2.687 1.00 98.75 76 ILE A O 1
ATOM 596 N N . TYR A 1 77 ? 14.253 5.483 1.487 1.00 98.38 77 TYR A N 1
ATOM 597 C CA . TYR A 1 77 ? 15.177 5.606 0.362 1.00 98.38 77 TYR A CA 1
ATOM 598 C C . TYR A 1 77 ? 16.157 6.773 0.480 1.00 98.38 77 TYR A C 1
ATOM 600 O O . TYR A 1 77 ? 17.183 6.732 -0.196 1.00 98.38 77 TYR A O 1
ATOM 608 N N . THR A 1 78 ? 15.899 7.780 1.325 1.00 98.19 78 THR A N 1
ATOM 609 C CA . THR A 1 78 ? 16.750 8.984 1.365 1.00 98.19 78 THR A CA 1
ATOM 610 C C . THR A 1 78 ? 17.283 9.359 2.742 1.00 98.19 78 THR A C 1
ATOM 612 O O . THR A 1 78 ? 18.305 10.036 2.795 1.00 98.19 78 THR A O 1
ATOM 615 N N . ASN A 1 79 ? 16.638 8.969 3.850 1.00 97.62 79 ASN A N 1
ATOM 616 C CA . ASN A 1 79 ? 17.011 9.490 5.174 1.00 97.62 79 ASN A CA 1
ATOM 617 C C . ASN A 1 79 ? 16.821 8.498 6.337 1.00 97.62 79 ASN A C 1
ATOM 619 O O . ASN A 1 79 ? 16.505 8.908 7.449 1.00 97.62 79 ASN A O 1
ATOM 623 N N . TYR A 1 80 ? 16.979 7.191 6.103 1.00 98.31 80 TYR A N 1
ATOM 624 C CA . TYR A 1 80 ? 16.607 6.182 7.105 1.00 98.31 80 TYR A CA 1
ATOM 625 C C . TYR A 1 80 ? 17.361 6.341 8.436 1.00 98.31 80 TYR A C 1
ATOM 627 O O . TYR A 1 80 ? 16.721 6.457 9.472 1.00 98.31 80 TYR A O 1
ATOM 635 N N . GLU A 1 81 ? 18.699 6.405 8.424 1.00 97.69 81 GLU A N 1
ATOM 636 C CA . GLU A 1 81 ? 19.479 6.388 9.677 1.00 97.69 81 GLU A CA 1
ATOM 637 C C . GLU A 1 81 ? 19.252 7.639 10.534 1.00 97.69 81 GLU A C 1
ATOM 639 O O . GLU A 1 81 ? 19.086 7.537 11.744 1.00 97.69 81 GLU A O 1
ATOM 644 N N . ALA A 1 82 ? 19.223 8.820 9.911 1.00 98.19 82 ALA A N 1
ATOM 645 C CA . ALA A 1 82 ? 19.090 10.086 10.629 1.00 98.19 82 ALA A CA 1
ATOM 646 C C . ALA A 1 82 ? 17.626 10.490 10.878 1.00 98.19 82 ALA A C 1
ATOM 648 O O . ALA A 1 82 ? 17.343 11.198 11.838 1.00 98.19 82 ALA A O 1
ATOM 649 N N . GLY A 1 83 ? 16.691 10.062 10.024 1.00 98.25 83 GLY A N 1
ATOM 650 C CA . GLY A 1 83 ? 15.288 10.477 10.078 1.00 98.25 83 GLY A CA 1
ATOM 651 C C . GLY A 1 83 ? 14.352 9.513 10.806 1.00 98.25 83 GLY A C 1
ATOM 652 O O . GLY A 1 83 ? 13.224 9.897 11.114 1.00 98.25 83 GLY A O 1
ATOM 653 N N . LYS A 1 84 ? 14.767 8.264 11.073 1.00 98.50 84 LYS A N 1
ATOM 654 C CA . LYS A 1 84 ? 13.859 7.235 11.611 1.00 98.50 84 LYS A CA 1
ATOM 655 C C . LYS A 1 84 ? 13.288 7.606 12.975 1.00 98.50 84 LYS A C 1
ATOM 657 O O . LYS A 1 84 ? 12.092 7.426 13.182 1.00 98.50 84 LYS A O 1
ATOM 662 N N . GLU A 1 85 ? 14.103 8.128 13.889 1.00 98.44 85 GLU A N 1
ATOM 663 C CA . GLU A 1 85 ? 13.641 8.488 15.236 1.00 98.44 85 GLU A CA 1
ATOM 664 C C . GLU A 1 85 ? 12.532 9.551 15.188 1.00 98.44 85 GLU A C 1
ATOM 666 O O . GLU A 1 85 ? 11.456 9.361 15.758 1.00 98.44 85 GLU A O 1
ATOM 671 N N . GLU A 1 86 ? 12.756 10.638 14.445 1.00 98.50 86 GLU A N 1
ATOM 672 C CA . GLU A 1 86 ? 11.776 11.716 14.290 1.00 98.50 86 GLU A CA 1
ATOM 673 C C . GLU A 1 86 ? 10.508 11.235 13.574 1.00 98.50 86 GLU A C 1
ATOM 675 O O . GLU A 1 86 ? 9.394 11.554 13.996 1.00 98.50 86 GLU A O 1
ATOM 680 N N . TYR A 1 87 ? 10.661 10.404 12.539 1.00 98.69 87 TYR A N 1
ATOM 681 C CA . TYR A 1 87 ? 9.532 9.806 11.835 1.00 98.69 87 TYR A CA 1
ATOM 682 C C . TYR A 1 87 ? 8.662 8.958 12.769 1.00 98.69 87 TYR A C 1
ATOM 684 O O . TYR A 1 87 ? 7.444 9.129 12.807 1.00 98.69 87 TYR A O 1
ATOM 692 N N . VAL A 1 88 ? 9.275 8.064 13.552 1.00 98.62 88 VAL A N 1
ATOM 693 C CA . VAL A 1 88 ? 8.556 7.193 14.496 1.00 98.62 88 VAL A CA 1
ATOM 694 C C . VAL A 1 88 ? 7.888 8.017 15.596 1.00 98.62 88 VAL A C 1
ATOM 696 O O . VAL A 1 88 ? 6.760 7.715 15.981 1.00 98.62 88 VAL A O 1
ATOM 699 N N . LYS A 1 89 ? 8.516 9.108 16.049 1.00 98.50 89 LYS A N 1
ATOM 700 C CA . LYS A 1 89 ? 7.909 10.047 17.003 1.00 98.50 89 LYS A CA 1
ATOM 701 C C . LYS A 1 89 ? 6.664 10.742 16.437 1.00 98.50 89 LYS A C 1
ATOM 703 O O . LYS A 1 89 ? 5.709 10.970 17.177 1.00 98.50 89 LYS A O 1
ATOM 708 N N . ALA A 1 90 ? 6.658 11.074 15.146 1.00 98.50 90 ALA A N 1
ATOM 709 C CA . ALA A 1 90 ? 5.518 11.700 14.473 1.00 98.50 90 ALA A CA 1
ATOM 710 C C . ALA A 1 90 ? 4.421 10.700 14.056 1.00 98.50 90 ALA A C 1
ATOM 712 O O . ALA A 1 90 ? 3.264 11.092 13.884 1.00 98.50 90 ALA A O 1
ATOM 713 N N . LEU A 1 91 ? 4.764 9.412 13.929 1.00 98.56 91 LEU A N 1
ATOM 714 C CA . LEU A 1 91 ? 3.896 8.359 13.401 1.00 98.56 91 LEU A CA 1
ATOM 715 C C . LEU A 1 91 ? 2.508 8.272 14.067 1.00 98.56 91 LEU A C 1
ATOM 717 O O . LEU A 1 91 ? 1.530 8.182 13.324 1.00 98.56 91 LEU A O 1
ATOM 721 N N . PRO A 1 92 ? 2.344 8.381 15.404 1.00 98.69 92 PRO A N 1
ATOM 722 C CA . PRO A 1 92 ? 1.011 8.377 16.013 1.00 98.69 92 PRO A CA 1
ATOM 723 C C . PRO A 1 92 ? 0.095 9.483 15.468 1.00 98.69 92 PRO A C 1
ATOM 725 O O . PRO A 1 92 ? -1.102 9.270 15.278 1.00 98.69 92 PRO A O 1
ATOM 728 N N . GLY A 1 93 ? 0.652 10.659 15.159 1.00 98.50 93 GLY A N 1
ATOM 729 C CA . GLY A 1 93 ? -0.092 11.759 14.546 1.00 98.50 93 GLY A CA 1
ATOM 730 C C . GLY A 1 93 ? -0.564 11.437 13.128 1.00 98.50 93 GLY A C 1
ATOM 731 O O . GLY A 1 93 ? -1.660 11.841 12.747 1.00 98.50 93 GLY A O 1
ATOM 732 N N . TYR A 1 94 ? 0.225 10.670 12.371 1.00 98.38 94 TYR A N 1
ATOM 733 C CA . TYR A 1 94 ? -0.137 10.224 11.025 1.00 98.38 94 TYR A CA 1
ATOM 734 C C . TYR A 1 94 ? -1.142 9.068 11.019 1.00 98.38 94 TYR A C 1
ATOM 736 O O . TYR A 1 94 ? -1.930 8.965 10.085 1.00 98.38 94 TYR A O 1
ATOM 744 N N . LEU A 1 95 ? -1.140 8.213 12.048 1.00 98.62 95 LEU A N 1
ATOM 745 C CA . LEU A 1 95 ? -2.057 7.071 12.153 1.00 98.62 95 LEU A CA 1
ATOM 746 C C . LEU A 1 95 ? -3.432 7.448 12.721 1.00 98.62 95 LEU A C 1
ATOM 748 O O . LEU A 1 95 ? -4.447 6.862 12.340 1.00 98.62 95 LEU A O 1
ATOM 752 N N . LYS A 1 96 ? -3.487 8.463 13.592 1.00 98.56 96 LYS A N 1
ATOM 753 C CA . LYS A 1 96 ? -4.716 8.923 14.259 1.00 98.56 96 LYS A CA 1
ATOM 754 C C . LYS A 1 96 ? -5.910 9.195 13.323 1.00 98.56 96 LYS A C 1
ATOM 756 O O . LYS A 1 96 ? -7.031 8.866 13.723 1.00 98.56 96 LYS A O 1
ATOM 761 N N . PRO A 1 97 ? -5.749 9.769 12.114 1.00 98.06 97 PRO A N 1
ATOM 762 C CA . PRO A 1 97 ? -6.864 9.941 11.187 1.00 98.06 97 PRO A CA 1
ATOM 763 C C . PRO A 1 97 ? -7.557 8.623 10.820 1.00 98.06 97 PRO A C 1
ATOM 765 O O . PRO A 1 97 ? -8.783 8.585 10.792 1.00 98.06 97 PRO A O 1
ATOM 768 N N . PHE A 1 98 ? -6.811 7.534 10.613 1.00 98.00 98 PHE A N 1
ATOM 769 C CA . PHE A 1 98 ? -7.394 6.234 10.258 1.00 98.00 98 PHE A CA 1
ATOM 770 C C . PHE A 1 98 ? -8.132 5.592 11.438 1.00 98.00 98 PHE A C 1
ATOM 772 O O . PHE A 1 98 ? -9.226 5.067 11.253 1.00 98.00 98 PHE A O 1
ATOM 779 N N . GLU A 1 99 ? -7.592 5.704 12.657 1.00 98.25 99 GLU A N 1
ATOM 780 C CA . GLU A 1 99 ? -8.301 5.299 13.884 1.00 98.25 99 GLU A CA 1
ATOM 781 C C . GLU A 1 99 ? -9.626 6.065 14.027 1.00 98.25 99 GLU A C 1
ATOM 783 O O . GLU A 1 99 ? -10.674 5.488 14.315 1.00 98.25 99 GLU A O 1
ATOM 788 N N . THR A 1 100 ? -9.588 7.378 13.775 1.00 97.50 100 THR A N 1
ATOM 789 C CA . THR A 1 100 ? -10.768 8.251 13.839 1.00 97.50 100 THR A CA 1
ATOM 790 C C . THR A 1 100 ? -11.815 7.836 12.806 1.00 97.50 100 THR A C 1
ATOM 792 O O . THR A 1 100 ? -12.986 7.708 13.157 1.00 97.50 100 THR A O 1
ATOM 795 N N . LEU A 1 101 ? -11.408 7.570 11.562 1.00 96.06 101 LEU A N 1
ATOM 796 C CA . LEU A 1 101 ? -12.309 7.074 10.517 1.00 96.06 101 LEU A CA 1
ATOM 797 C C . LEU A 1 101 ? -12.962 5.745 10.912 1.00 96.06 101 LEU A C 1
ATOM 799 O O . LEU A 1 101 ? -14.180 5.618 10.811 1.00 96.06 101 LEU A O 1
ATOM 803 N N . LEU A 1 102 ? -12.188 4.789 11.437 1.00 97.19 102 LEU A N 1
ATOM 804 C CA . LEU A 1 102 ? -12.741 3.523 11.925 1.00 97.19 102 LEU A CA 1
ATOM 805 C C . LEU A 1 102 ? -13.767 3.752 13.038 1.00 97.19 102 LEU A C 1
ATOM 807 O O . LEU A 1 102 ? -14.853 3.185 12.986 1.00 97.19 102 LEU A O 1
ATOM 811 N N . SER A 1 103 ? -13.480 4.624 14.010 1.00 96.88 103 SER A N 1
ATOM 812 C CA . SER A 1 103 ? -14.429 4.923 15.095 1.00 96.88 103 SER A CA 1
ATOM 813 C C . SER A 1 103 ? -15.764 5.494 14.604 1.00 96.88 103 SER A C 1
ATOM 815 O O . SER A 1 103 ? -16.794 5.274 15.239 1.00 96.88 103 SER A O 1
ATOM 817 N N . GLN A 1 104 ? -15.755 6.200 13.469 1.00 95.44 104 GLN A N 1
ATOM 818 C CA . GLN A 1 104 ? -16.944 6.806 12.869 1.00 95.44 104 GLN A CA 1
ATOM 819 C C . GLN A 1 104 ? -17.770 5.803 12.054 1.00 95.44 104 GLN A C 1
ATOM 821 O O . GLN A 1 104 ? -18.948 6.056 11.810 1.00 95.44 104 GLN A O 1
ATOM 826 N N . ASN A 1 105 ? -17.182 4.670 11.657 1.00 94.31 105 ASN A N 1
ATOM 827 C CA . ASN A 1 105 ? -17.836 3.643 10.855 1.00 94.31 105 ASN A CA 1
ATOM 828 C C . ASN A 1 105 ? -18.106 2.382 11.686 1.00 94.31 105 ASN A C 1
ATOM 830 O O . ASN A 1 105 ? -17.218 1.554 11.901 1.00 94.31 105 ASN A O 1
ATOM 834 N N . GLU A 1 106 ? -19.334 2.256 12.194 1.00 91.88 106 GLU A N 1
ATOM 835 C CA . GLU A 1 106 ? -19.780 1.125 13.026 1.00 91.88 106 GLU A CA 1
ATOM 836 C C . GLU A 1 106 ? -18.829 0.801 14.202 1.00 91.88 106 GLU A C 1
ATOM 838 O O . GLU A 1 106 ? -18.614 -0.359 14.556 1.00 91.88 106 GLU A O 1
ATOM 843 N N . GLY A 1 107 ? -18.198 1.822 14.797 1.00 90.38 107 GLY A N 1
ATOM 844 C CA . GLY A 1 107 ? -17.255 1.637 15.906 1.00 90.38 107 GLY A CA 1
ATOM 845 C C . GLY A 1 107 ? -16.053 0.745 15.556 1.00 90.38 107 GLY A C 1
ATOM 846 O O . GLY A 1 107 ? -15.568 -0.001 16.408 1.00 90.38 107 GLY A O 1
ATOM 847 N N . GLY A 1 108 ? -15.601 0.767 14.298 1.00 90.88 108 GLY A N 1
ATOM 848 C CA . GLY A 1 108 ? -14.444 0.018 13.801 1.00 90.88 108 GLY A CA 1
ATOM 849 C C . GLY A 1 108 ? -14.707 -1.463 13.510 1.00 90.88 108 GLY A C 1
ATOM 850 O O . GLY A 1 108 ? -13.765 -2.210 13.210 1.00 90.88 108 GLY A O 1
ATOM 851 N N . GLN A 1 109 ? -15.965 -1.909 13.593 1.00 90.81 109 GLN A N 1
ATOM 852 C CA . GLN A 1 109 ? -16.344 -3.292 13.280 1.00 90.81 109 GLN A CA 1
ATOM 853 C C . GLN A 1 109 ? -16.477 -3.545 11.771 1.00 90.81 109 GLN A C 1
ATOM 855 O O . GLN A 1 109 ? -16.232 -4.667 11.322 1.00 90.81 109 GLN A O 1
ATOM 860 N N . ALA A 1 110 ? -16.777 -2.502 10.995 1.00 92.31 110 ALA A N 1
ATOM 861 C CA . ALA A 1 110 ? -16.866 -2.535 9.537 1.00 92.31 110 ALA A CA 1
ATOM 862 C C . ALA A 1 110 ? -15.498 -2.302 8.853 1.00 92.31 110 ALA A C 1
ATOM 864 O O . ALA A 1 110 ? -14.443 -2.480 9.462 1.00 92.31 110 ALA A O 1
ATOM 865 N N . PHE A 1 111 ? -15.481 -1.961 7.566 1.00 95.12 111 PHE A N 1
ATOM 866 C CA . PHE A 1 111 ? -14.256 -1.642 6.821 1.00 95.12 111 PHE A CA 1
ATOM 867 C C . PHE A 1 111 ? -13.854 -0.173 7.017 1.00 95.12 111 PHE A C 1
ATOM 869 O O . PHE A 1 111 ? -14.473 0.553 7.796 1.00 95.12 111 PHE A O 1
ATOM 876 N N . ILE A 1 112 ? -12.790 0.287 6.355 1.00 94.31 112 ILE A N 1
ATOM 877 C CA . ILE A 1 112 ? -12.377 1.693 6.462 1.00 94.31 112 ILE A CA 1
ATOM 878 C C . ILE A 1 112 ? -13.415 2.646 5.851 1.00 94.31 112 ILE A C 1
ATOM 880 O O . ILE A 1 112 ? -13.529 3.794 6.277 1.00 94.31 112 ILE A O 1
ATOM 884 N N . ILE A 1 113 ? -14.190 2.160 4.874 1.00 89.69 113 ILE A N 1
ATOM 885 C CA . ILE A 1 113 ? -15.339 2.847 4.283 1.00 89.69 113 ILE A CA 1
ATOM 886 C C . ILE A 1 113 ? -16.498 1.855 4.229 1.00 89.69 113 ILE A C 1
ATOM 888 O O . ILE A 1 113 ? -16.394 0.842 3.545 1.00 89.69 113 ILE A O 1
ATOM 892 N N . ASP A 1 114 ? -17.607 2.189 4.891 1.00 87.38 114 ASP A N 1
ATOM 893 C CA . ASP A 1 114 ? -18.854 1.414 4.860 1.00 87.38 114 ASP A CA 1
ATOM 894 C C . ASP A 1 114 ? -18.656 -0.065 5.285 1.00 87.38 114 ASP A C 1
ATOM 896 O O . ASP A 1 114 ? -17.672 -0.425 5.942 1.00 87.38 114 ASP A O 1
ATOM 900 N N . ASN A 1 115 ? -19.616 -0.927 4.963 1.00 91.62 115 ASN A N 1
ATOM 901 C CA . ASN A 1 115 ? -19.662 -2.339 5.334 1.00 91.62 115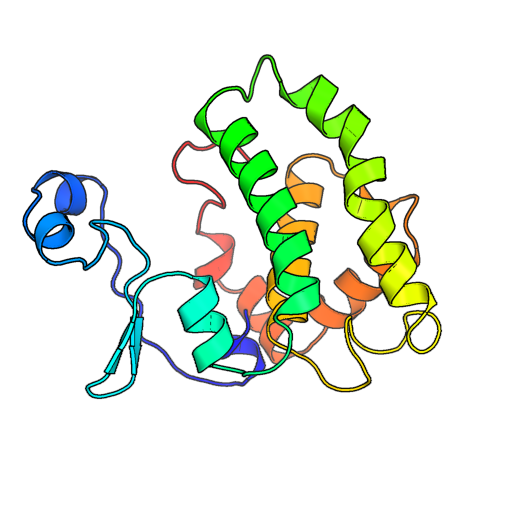 ASN A CA 1
ATOM 902 C C . ASN A 1 115 ? -19.082 -3.296 4.275 1.00 91.62 115 ASN A C 1
ATOM 904 O O . ASN A 1 115 ? -19.033 -4.508 4.508 1.00 91.62 115 ASN A O 1
ATOM 908 N N . GLN A 1 116 ? -18.600 -2.781 3.139 1.00 91.06 116 GLN A N 1
ATOM 909 C CA . GLN A 1 116 ? -17.946 -3.572 2.094 1.00 91.06 116 GLN A CA 1
ATOM 910 C C . GLN A 1 116 ? -16.462 -3.241 1.990 1.00 91.06 116 GLN A C 1
ATOM 912 O O . GLN A 1 116 ? -16.056 -2.087 2.071 1.00 91.06 116 GLN A O 1
ATOM 917 N N . ILE A 1 117 ? -15.649 -4.271 1.756 1.00 94.06 117 ILE A N 1
ATOM 918 C CA . ILE A 1 117 ? -14.215 -4.090 1.548 1.00 94.06 117 ILE A CA 1
ATOM 919 C C . ILE A 1 117 ? -13.953 -3.303 0.260 1.00 94.06 117 ILE A C 1
ATOM 921 O O . ILE A 1 117 ? -14.543 -3.575 -0.786 1.00 94.06 117 ILE A O 1
ATOM 925 N N . SER A 1 118 ? -13.022 -2.363 0.330 1.00 94.62 118 SER A N 1
ATOM 926 C CA . SER A 1 118 ? -12.611 -1.489 -0.766 1.00 94.62 118 SER A CA 1
ATOM 927 C C . SER A 1 118 ? -11.127 -1.680 -1.107 1.00 94.62 118 SER A C 1
ATOM 929 O O . SER A 1 118 ? -10.384 -2.347 -0.380 1.00 94.62 118 SER A O 1
ATOM 931 N N . PHE A 1 119 ? -10.635 -1.071 -2.197 1.00 95.06 119 PHE A N 1
ATOM 932 C CA . PHE A 1 119 ? -9.185 -1.096 -2.449 1.00 95.06 119 PHE A CA 1
ATOM 933 C C . PHE A 1 119 ? -8.390 -0.333 -1.382 1.00 95.06 119 PHE A C 1
ATOM 935 O O . PHE A 1 119 ? -7.236 -0.683 -1.118 1.00 95.06 119 PHE A O 1
ATOM 942 N N . ALA A 1 120 ? -9.008 0.679 -0.761 1.00 96.25 120 ALA A N 1
ATOM 943 C CA . ALA A 1 120 ? -8.389 1.459 0.300 1.00 96.25 120 ALA A CA 1
ATOM 944 C C . ALA A 1 120 ? -8.099 0.590 1.527 1.00 96.25 120 ALA A C 1
ATOM 946 O O . ALA A 1 120 ? -7.075 0.795 2.173 1.00 96.25 120 ALA A O 1
ATOM 947 N N . ASP A 1 121 ? -8.922 -0.430 1.800 1.00 97.50 121 ASP A N 1
ATOM 948 C CA . ASP A 1 121 ? -8.678 -1.349 2.910 1.00 97.50 121 ASP A CA 1
ATOM 949 C C . ASP A 1 121 ? -7.384 -2.139 2.727 1.00 97.50 121 ASP A C 1
ATOM 951 O O . ASP A 1 121 ? -6.583 -2.249 3.655 1.00 97.50 121 ASP A O 1
ATOM 955 N N . TYR A 1 122 ? -7.150 -2.655 1.516 1.00 98.00 122 TYR A N 1
ATOM 956 C CA . TYR A 1 122 ? -5.928 -3.392 1.199 1.00 98.00 122 TYR A CA 1
ATOM 957 C C . TYR A 1 122 ? -4.695 -2.488 1.205 1.00 98.00 122 TYR A C 1
ATOM 959 O O . TYR A 1 122 ? -3.628 -2.930 1.631 1.00 98.00 122 TYR A O 1
ATOM 967 N N . ASN A 1 123 ? -4.826 -1.245 0.732 1.00 98.12 123 ASN A N 1
ATOM 968 C CA . ASN A 1 123 ? -3.711 -0.303 0.721 1.00 98.12 123 ASN A CA 1
ATOM 969 C C . ASN A 1 123 ? -3.362 0.179 2.140 1.00 98.12 123 ASN A C 1
ATOM 971 O O . ASN A 1 123 ? -2.189 0.220 2.506 1.00 98.12 123 ASN A O 1
ATOM 975 N N . LEU A 1 124 ? -4.373 0.466 2.967 1.00 98.56 124 LEU A N 1
ATOM 976 C CA . LEU A 1 124 ? -4.188 0.799 4.378 1.00 98.56 124 LEU A CA 1
ATOM 977 C C . LEU A 1 124 ? -3.617 -0.387 5.159 1.00 98.56 124 LEU A C 1
ATOM 979 O O . LEU A 1 124 ? -2.705 -0.199 5.954 1.00 98.56 124 LEU A O 1
ATOM 983 N N . LEU A 1 125 ? -4.102 -1.609 4.920 1.00 98.75 125 LEU A N 1
ATOM 984 C CA . LEU A 1 125 ? -3.556 -2.801 5.568 1.00 98.75 125 LEU A CA 1
ATOM 985 C C . LEU A 1 125 ? -2.060 -2.958 5.278 1.00 98.75 125 LEU A C 1
ATOM 987 O O . LEU A 1 125 ? -1.287 -3.178 6.204 1.00 98.75 125 LEU A O 1
ATOM 991 N N . ASP A 1 126 ? -1.647 -2.808 4.016 1.00 98.75 126 ASP A N 1
ATOM 992 C CA . ASP A 1 126 ? -0.229 -2.848 3.638 1.00 98.75 126 ASP A CA 1
ATOM 993 C C . ASP A 1 126 ? 0.569 -1.787 4.398 1.00 98.75 126 ASP A C 1
ATOM 995 O O . ASP A 1 126 ? 1.587 -2.092 5.015 1.00 98.75 126 ASP A O 1
ATOM 999 N N . LEU A 1 127 ? 0.056 -0.553 4.412 1.00 98.81 127 LEU A N 1
ATOM 1000 C CA . LEU A 1 127 ? 0.678 0.567 5.103 1.00 98.81 127 LEU A CA 1
ATOM 1001 C C . LEU A 1 127 ? 0.848 0.288 6.604 1.00 98.81 127 LEU A C 1
ATOM 1003 O O . LEU A 1 127 ? 1.906 0.569 7.157 1.00 98.81 127 LEU A O 1
ATOM 1007 N N . LEU A 1 128 ? -0.157 -0.276 7.271 1.00 98.88 128 LEU A N 1
ATOM 1008 C CA . LEU A 1 128 ? -0.079 -0.601 8.696 1.00 98.88 128 LEU A CA 1
ATOM 1009 C C . LEU A 1 128 ? 0.931 -1.727 8.960 1.00 98.88 128 LEU A C 1
ATOM 1011 O O . LEU A 1 128 ? 1.739 -1.608 9.879 1.00 98.88 128 LEU A O 1
ATOM 1015 N N . LEU A 1 129 ? 0.949 -2.773 8.128 1.00 98.75 129 LEU A N 1
ATOM 1016 C CA . LEU A 1 129 ? 1.880 -3.897 8.271 1.00 98.75 129 LEU A CA 1
ATOM 1017 C C . LEU A 1 129 ? 3.342 -3.458 8.115 1.00 98.75 129 LEU A C 1
ATOM 1019 O O . LEU A 1 129 ? 4.179 -3.820 8.941 1.00 98.75 129 LEU A O 1
ATOM 1023 N N . ILE A 1 130 ? 3.664 -2.632 7.111 1.00 98.75 130 ILE A N 1
ATOM 1024 C CA . ILE A 1 130 ? 5.040 -2.131 6.948 1.00 98.75 130 ILE A CA 1
ATOM 1025 C C . ILE A 1 130 ? 5.448 -1.202 8.101 1.00 98.75 130 ILE A C 1
ATOM 1027 O O . ILE A 1 130 ? 6.607 -1.200 8.507 1.00 98.75 130 ILE A O 1
ATOM 1031 N N . HIS A 1 131 ? 4.505 -0.458 8.692 1.00 98.81 131 HIS A N 1
ATOM 1032 C CA . HIS A 1 131 ? 4.786 0.367 9.868 1.00 98.81 131 HIS A CA 1
ATOM 1033 C C . HIS A 1 131 ? 4.969 -0.460 11.145 1.00 98.81 131 HIS A C 1
ATOM 1035 O O . HIS A 1 131 ? 5.784 -0.075 11.978 1.00 98.81 131 HIS A O 1
ATOM 1041 N N . GLN A 1 132 ? 4.303 -1.611 11.286 1.00 98.75 132 GLN A N 1
ATOM 1042 C CA . GLN A 1 132 ? 4.593 -2.561 12.366 1.00 98.75 132 GLN A CA 1
ATOM 1043 C C . GLN A 1 132 ? 5.989 -3.184 12.220 1.00 98.75 132 GLN A C 1
ATOM 1045 O O . GLN A 1 132 ? 6.646 -3.445 13.223 1.00 98.75 132 GLN A O 1
ATOM 1050 N N . VAL A 1 133 ? 6.491 -3.372 10.996 1.00 98.56 133 VAL A N 1
ATOM 1051 C CA . VAL A 1 133 ? 7.891 -3.782 10.790 1.00 98.56 133 VAL A CA 1
ATOM 1052 C C . VAL A 1 133 ? 8.857 -2.650 11.160 1.00 98.56 133 VAL A C 1
ATOM 1054 O O . VAL A 1 133 ? 9.841 -2.888 11.860 1.00 98.56 133 VAL A O 1
ATOM 1057 N N . LEU A 1 134 ? 8.556 -1.412 10.754 1.00 98.69 134 LEU A N 1
ATOM 1058 C CA . LEU A 1 134 ? 9.388 -0.240 11.044 1.00 98.69 134 LEU A CA 1
ATOM 1059 C C . LEU A 1 134 ? 9.442 0.103 12.547 1.00 98.69 134 LEU A C 1
ATOM 1061 O O . LEU A 1 134 ? 10.507 0.468 13.061 1.00 98.69 134 LEU A O 1
ATOM 1065 N N . ALA A 1 135 ? 8.292 0.016 13.226 1.00 98.56 135 ALA A N 1
ATOM 1066 C CA . ALA A 1 135 ? 8.047 0.376 14.621 1.00 98.56 135 ALA A CA 1
ATOM 1067 C C . ALA A 1 135 ? 6.996 -0.577 15.253 1.00 98.56 135 ALA A C 1
ATOM 1069 O O . ALA A 1 135 ? 5.795 -0.296 15.192 1.00 98.56 135 ALA A O 1
ATOM 1070 N N . PRO A 1 136 ? 7.423 -1.686 15.893 1.00 98.44 136 PRO A N 1
ATOM 1071 C CA . PRO A 1 136 ? 6.534 -2.774 16.330 1.00 98.44 136 PRO A CA 1
ATOM 1072 C C . PRO A 1 136 ? 5.343 -2.387 17.215 1.00 98.44 136 PRO A C 1
ATOM 1074 O O . PRO A 1 136 ? 4.269 -2.960 17.064 1.00 98.44 136 PRO A O 1
ATOM 1077 N N . SER A 1 137 ? 5.503 -1.397 18.093 1.00 97.50 137 SER A N 1
ATOM 1078 C CA . SER A 1 137 ? 4.461 -0.931 19.022 1.00 97.50 137 SER A CA 1
ATOM 1079 C C . SER A 1 137 ? 3.598 0.212 18.473 1.00 97.50 137 SER A C 1
ATOM 1081 O O . SER A 1 137 ? 2.810 0.806 19.210 1.00 97.50 137 SER A O 1
ATOM 1083 N N . CYS A 1 138 ? 3.724 0.568 17.186 1.00 98.44 138 CYS A N 1
ATOM 1084 C CA . CYS A 1 138 ? 3.050 1.748 16.629 1.00 98.44 138 CYS A CA 1
ATOM 1085 C C . CYS A 1 138 ? 1.515 1.703 16.707 1.00 98.44 138 CYS A C 1
ATOM 1087 O O . CYS A 1 138 ? 0.893 2.762 16.652 1.00 98.44 138 CYS A O 1
ATOM 1089 N N . LEU A 1 139 ? 0.911 0.517 16.861 1.00 98.56 139 LEU A N 1
ATOM 1090 C CA . LEU A 1 139 ? -0.541 0.330 16.968 1.00 98.56 139 LEU A CA 1
ATOM 1091 C C . LEU A 1 139 ? -1.045 0.122 18.405 1.00 98.56 139 LEU A C 1
ATOM 1093 O O . LEU A 1 139 ? -2.253 0.039 18.602 1.00 98.56 139 LEU A O 1
ATOM 1097 N N . ASP A 1 140 ? -0.172 0.092 19.415 1.00 98.06 140 ASP A N 1
ATOM 1098 C CA . ASP A 1 140 ? -0.567 -0.208 20.805 1.00 98.06 140 ASP A CA 1
ATOM 1099 C C . ASP A 1 140 ? -1.547 0.832 21.373 1.00 98.06 140 ASP A C 1
ATOM 1101 O O . ASP A 1 140 ? -2.394 0.521 22.207 1.00 98.06 140 ASP A O 1
ATOM 1105 N N . SER A 1 141 ? -1.458 2.077 20.895 1.00 97.62 141 SER A N 1
ATOM 1106 C CA . SER A 1 141 ? -2.363 3.177 21.265 1.00 97.62 141 SER A CA 1
ATOM 1107 C C . SER A 1 141 ? -3.594 3.306 20.354 1.00 97.62 141 SER A C 1
ATOM 1109 O O . SER A 1 141 ? -4.366 4.249 20.513 1.00 97.62 141 SER A O 1
ATOM 1111 N N . PHE A 1 142 ? -3.771 2.392 19.395 1.00 98.56 142 PHE A N 1
ATOM 1112 C CA . PHE A 1 142 ? -4.811 2.438 18.364 1.00 98.56 142 PHE A CA 1
ATOM 1113 C C . PHE A 1 142 ? -5.578 1.106 18.320 1.00 98.56 142 PHE A C 1
ATOM 1115 O O . PHE A 1 142 ? -5.337 0.266 17.443 1.00 98.56 142 PHE A O 1
ATOM 1122 N N . PRO A 1 143 ? -6.466 0.855 19.300 1.00 98.25 143 PRO A N 1
ATOM 1123 C CA . PRO A 1 143 ? -7.148 -0.428 19.428 1.00 98.25 143 PRO A CA 1
ATOM 1124 C C . PRO A 1 143 ? -7.996 -0.786 18.201 1.00 98.25 143 PRO A C 1
ATOM 1126 O O . PRO A 1 143 ? -8.063 -1.968 17.857 1.00 98.25 143 PRO A O 1
ATOM 1129 N N . LEU A 1 144 ? -8.612 0.188 17.514 1.00 98.56 144 LEU A N 1
ATOM 1130 C CA . LEU A 1 144 ? -9.419 -0.106 16.327 1.00 98.56 144 LEU A CA 1
ATOM 1131 C C . LEU A 1 144 ? -8.539 -0.490 15.140 1.00 98.56 144 LEU A C 1
ATOM 1133 O O . LEU A 1 144 ? -8.836 -1.484 14.483 1.00 98.56 144 LEU A O 1
ATOM 1137 N N . LEU A 1 145 ? -7.436 0.223 14.892 1.00 98.69 145 LEU A N 1
ATOM 1138 C CA . LEU A 1 145 ? -6.467 -0.144 13.856 1.00 98.69 145 LEU A CA 1
ATOM 1139 C C . LEU A 1 145 ? -5.840 -1.514 14.125 1.00 98.69 145 LEU A C 1
ATOM 1141 O O . LEU A 1 145 ? -5.723 -2.321 13.204 1.00 98.69 145 LEU A O 1
ATOM 1145 N N . SER A 1 146 ? -5.486 -1.811 15.377 1.00 98.50 146 SER A N 1
ATOM 1146 C CA . SER A 1 146 ? -4.951 -3.121 15.762 1.00 98.50 146 SER A CA 1
ATOM 1147 C C . SER A 1 146 ? -5.959 -4.247 15.481 1.00 98.50 146 SER A C 1
ATOM 1149 O O . SER A 1 146 ? -5.643 -5.221 14.789 1.00 98.50 146 SER A O 1
ATOM 1151 N N . ALA A 1 147 ? -7.214 -4.079 15.916 1.00 98.38 147 ALA A N 1
ATOM 1152 C CA . ALA A 1 147 ? -8.289 -5.034 15.645 1.00 98.38 147 ALA A CA 1
ATOM 1153 C C . ALA A 1 147 ? -8.602 -5.162 14.143 1.00 98.38 147 ALA A C 1
ATOM 1155 O O . ALA A 1 147 ? -8.851 -6.263 13.649 1.00 98.38 147 ALA A O 1
ATOM 1156 N N . TYR A 1 148 ? -8.553 -4.054 13.406 1.00 98.50 148 TYR A N 1
ATOM 1157 C CA . TYR A 1 148 ? -8.756 -3.998 11.962 1.00 98.50 148 TYR A CA 1
ATOM 1158 C C . TYR A 1 148 ? -7.681 -4.794 11.205 1.00 98.50 148 TYR A C 1
ATOM 1160 O O . TYR A 1 148 ? -8.021 -5.638 10.373 1.00 98.50 148 TYR A O 1
ATOM 1168 N N . VAL A 1 149 ? -6.395 -4.608 11.538 1.00 98.62 149 VAL A N 1
ATOM 1169 C CA . VAL A 1 149 ? -5.281 -5.374 10.947 1.00 98.62 149 VAL A CA 1
ATOM 1170 C C . VAL A 1 149 ? -5.453 -6.866 11.212 1.00 98.62 149 VAL A C 1
ATOM 1172 O O . VAL A 1 149 ? -5.346 -7.670 10.281 1.00 98.62 149 VAL A O 1
ATOM 1175 N N . ALA A 1 150 ? -5.768 -7.240 12.456 1.00 98.38 150 ALA A N 1
ATOM 1176 C CA . ALA A 1 150 ? -5.996 -8.631 12.831 1.00 98.38 150 ALA A CA 1
ATOM 1177 C C . ALA A 1 150 ? -7.177 -9.245 12.058 1.00 98.38 150 ALA A C 1
ATOM 1179 O O . ALA A 1 150 ? -7.046 -10.326 11.480 1.00 98.38 150 ALA A O 1
ATOM 1180 N N . ARG A 1 151 ? -8.313 -8.538 11.987 1.00 98.12 151 ARG A N 1
ATOM 1181 C CA . ARG A 1 151 ? -9.525 -8.998 11.294 1.00 98.12 151 ARG A CA 1
ATOM 1182 C C . ARG A 1 151 ? -9.293 -9.195 9.799 1.00 98.12 151 ARG A C 1
ATOM 1184 O O . ARG A 1 151 ? -9.694 -10.225 9.259 1.00 98.12 151 ARG A O 1
ATOM 1191 N N . LEU A 1 152 ? -8.653 -8.238 9.124 1.00 98.25 152 LEU A N 1
ATOM 1192 C CA . LEU A 1 152 ? -8.374 -8.371 7.694 1.00 98.25 152 LEU A CA 1
ATOM 1193 C C . LEU A 1 152 ? -7.366 -9.482 7.415 1.00 98.25 152 LEU A C 1
ATOM 1195 O O . LEU A 1 152 ? -7.616 -10.316 6.546 1.00 98.25 152 LEU A O 1
ATOM 1199 N N . SER A 1 153 ? -6.276 -9.546 8.178 1.00 98.25 153 SER A N 1
ATOM 1200 C CA . SER A 1 153 ? -5.236 -10.569 7.990 1.00 98.25 153 SER A CA 1
ATOM 1201 C C . SER A 1 153 ? -5.741 -11.984 8.295 1.00 98.25 153 SER A C 1
ATOM 1203 O O . SER A 1 153 ? -5.192 -12.957 7.792 1.00 98.25 153 SER A O 1
ATOM 1205 N N . ALA A 1 154 ? -6.821 -12.128 9.071 1.00 98.25 154 ALA A N 1
ATOM 1206 C CA . ALA A 1 154 ? -7.464 -13.413 9.340 1.00 98.25 154 ALA A CA 1
ATOM 1207 C C . ALA A 1 154 ? -8.362 -13.926 8.195 1.00 98.25 154 ALA A C 1
ATOM 1209 O O . ALA A 1 154 ? -8.793 -15.083 8.229 1.00 98.25 154 ALA A O 1
ATOM 1210 N N . ARG A 1 155 ? -8.656 -13.112 7.170 1.00 98.19 155 ARG A N 1
ATOM 1211 C CA . ARG A 1 155 ? -9.464 -13.543 6.016 1.00 98.19 155 ARG A CA 1
ATOM 1212 C C . ARG A 1 155 ? -8.750 -14.675 5.284 1.00 98.19 155 ARG A C 1
ATOM 1214 O O . ARG A 1 155 ? -7.612 -14.514 4.862 1.00 98.19 155 ARG A O 1
ATOM 1221 N N . LEU A 1 156 ? -9.425 -15.811 5.097 1.00 98.44 156 LEU A N 1
ATOM 1222 C CA . LEU A 1 156 ? -8.795 -17.080 4.693 1.00 98.44 156 LEU A CA 1
ATOM 1223 C C . LEU A 1 156 ? -7.852 -16.969 3.484 1.00 98.44 156 LEU A C 1
ATOM 1225 O O . LEU A 1 156 ? -6.714 -17.431 3.542 1.00 98.44 156 LEU A O 1
ATOM 1229 N N . LYS A 1 157 ? -8.311 -16.348 2.391 1.00 98.44 157 LYS A N 1
ATOM 1230 C CA . LYS A 1 157 ? -7.517 -16.201 1.160 1.00 98.44 157 LYS A CA 1
ATOM 1231 C C . LYS A 1 157 ? -6.355 -15.224 1.337 1.00 98.44 157 LYS A C 1
ATOM 1233 O O . LYS A 1 157 ? -5.265 -15.471 0.823 1.00 98.44 157 LYS A O 1
ATOM 1238 N N . LEU A 1 158 ? -6.579 -14.133 2.069 1.00 98.25 158 LEU A N 1
ATOM 1239 C CA . LEU A 1 158 ? -5.545 -13.150 2.363 1.00 98.25 158 LEU A CA 1
ATOM 1240 C C . LEU A 1 158 ? -4.465 -13.723 3.282 1.00 98.25 158 LEU A C 1
ATOM 1242 O O . LEU A 1 158 ? -3.288 -13.617 2.947 1.00 98.25 158 LEU A O 1
ATOM 1246 N N . LYS A 1 159 ? -4.865 -14.406 4.359 1.00 98.50 159 LYS A N 1
ATOM 1247 C CA . LYS A 1 159 ? -3.969 -15.118 5.273 1.00 98.50 159 LYS A CA 1
ATOM 1248 C C . LYS A 1 159 ? -3.076 -16.097 4.516 1.00 98.50 159 LYS A C 1
ATOM 1250 O O . LYS A 1 159 ? -1.856 -16.017 4.598 1.00 98.50 159 LYS A O 1
ATOM 1255 N N . ALA A 1 160 ? -3.685 -16.957 3.696 1.00 98.56 160 ALA A N 1
ATOM 1256 C CA . ALA A 1 160 ? -2.951 -17.924 2.884 1.00 98.56 160 ALA A CA 1
ATOM 1257 C C . ALA A 1 160 ? -1.951 -17.250 1.929 1.00 98.56 160 ALA A C 1
ATOM 1259 O O . ALA A 1 160 ? -0.859 -17.769 1.705 1.00 98.56 160 ALA A O 1
ATOM 1260 N N . PHE A 1 161 ? -2.296 -16.087 1.366 1.00 98.44 161 PHE A N 1
ATOM 1261 C CA . PHE A 1 161 ? -1.373 -15.313 0.538 1.00 98.44 161 PHE A CA 1
ATOM 1262 C C . PHE A 1 161 ? -0.224 -14.706 1.350 1.00 98.44 161 PHE A C 1
ATOM 1264 O O . PHE A 1 161 ? 0.925 -14.820 0.921 1.00 98.44 161 PHE A O 1
ATOM 1271 N N . GLN A 1 162 ? -0.518 -14.093 2.498 1.00 97.75 162 GLN A N 1
ATOM 1272 C CA . GLN A 1 162 ? 0.478 -13.478 3.380 1.00 97.75 162 GLN A CA 1
ATOM 1273 C C . GLN A 1 162 ? 1.473 -14.511 3.923 1.00 97.75 162 GLN A C 1
ATOM 1275 O O . GLN A 1 162 ? 2.659 -14.226 4.003 1.00 97.75 162 GLN A O 1
ATOM 1280 N N . GLU A 1 163 ? 1.025 -15.732 4.210 1.00 98.06 163 GLU A N 1
ATOM 1281 C CA . GLU A 1 163 ? 1.885 -16.831 4.673 1.00 98.06 163 GLU A CA 1
ATOM 1282 C C . GLU A 1 163 ? 2.617 -17.549 3.519 1.00 98.06 163 GLU A C 1
ATOM 1284 O O . GLU A 1 163 ? 3.496 -18.381 3.745 1.00 98.06 163 GLU A O 1
ATOM 1289 N N . SER A 1 164 ? 2.281 -17.245 2.260 1.00 98.19 164 SER A N 1
ATOM 1290 C CA . SER A 1 164 ? 2.863 -17.937 1.108 1.00 98.19 164 SER A CA 1
ATOM 1291 C C . SER A 1 164 ? 4.302 -17.488 0.810 1.00 98.19 164 SER A C 1
ATOM 1293 O O . SER A 1 164 ? 4.613 -16.298 0.926 1.00 98.19 164 SER A O 1
ATOM 1295 N N . PRO A 1 165 ? 5.158 -18.375 0.255 1.00 97.38 165 PRO A N 1
ATOM 1296 C CA . PRO A 1 165 ? 6.504 -18.018 -0.211 1.00 97.38 165 PRO A CA 1
ATOM 1297 C C . PRO A 1 165 ? 6.537 -16.848 -1.201 1.00 97.38 165 PRO A C 1
ATOM 1299 O O . PRO A 1 165 ? 7.525 -16.125 -1.276 1.00 97.38 165 PRO A O 1
ATOM 1302 N N . LYS A 1 166 ? 5.455 -16.635 -1.966 1.00 94.31 166 LYS A N 1
ATOM 1303 C CA . LYS A 1 166 ? 5.349 -15.519 -2.921 1.00 94.31 166 LYS A CA 1
ATOM 1304 C C . LYS A 1 166 ? 5.332 -14.154 -2.230 1.00 94.31 166 LYS A C 1
ATOM 1306 O O . LYS A 1 166 ? 5.696 -13.171 -2.877 1.00 94.31 166 LYS A O 1
ATOM 1311 N N . HIS A 1 167 ? 4.887 -14.107 -0.976 1.00 96.50 167 HIS A N 1
ATOM 1312 C CA . HIS A 1 167 ? 4.858 -12.909 -0.150 1.00 96.50 167 HIS A CA 1
ATOM 1313 C C . HIS A 1 167 ? 6.057 -12.868 0.803 1.00 96.50 167 HIS A C 1
ATOM 1315 O O . HIS A 1 167 ? 6.852 -11.940 0.709 1.00 96.50 167 HIS A O 1
ATOM 1321 N N . VAL A 1 168 ? 6.252 -13.898 1.636 1.00 96.25 168 VAL A N 1
ATOM 1322 C CA . VAL A 1 168 ? 7.262 -13.867 2.716 1.00 96.25 168 VAL A CA 1
ATOM 1323 C C . VAL A 1 168 ? 8.711 -13.828 2.225 1.00 96.25 168 VAL A C 1
ATOM 1325 O O . VAL A 1 168 ? 9.572 -13.300 2.919 1.00 96.25 168 VAL A O 1
ATOM 1328 N N . ASN A 1 169 ? 9.001 -14.343 1.023 1.00 96.31 169 ASN A N 1
ATOM 1329 C CA . ASN A 1 169 ? 10.361 -14.313 0.470 1.00 96.31 169 ASN A CA 1
ATOM 1330 C C . ASN A 1 169 ? 10.682 -13.004 -0.269 1.00 96.31 169 ASN A C 1
ATOM 1332 O O . ASN A 1 169 ? 11.764 -12.881 -0.845 1.00 96.31 169 ASN A O 1
ATOM 1336 N N . ARG A 1 170 ? 9.752 -12.044 -0.323 1.00 95.19 170 ARG A N 1
ATOM 1337 C CA . ARG A 1 170 ? 10.002 -10.730 -0.921 1.00 95.19 170 ARG A CA 1
ATOM 1338 C C . ARG A 1 170 ? 10.378 -9.738 0.168 1.00 95.19 170 ARG A C 1
ATOM 1340 O O . ARG A 1 170 ? 9.704 -9.648 1.188 1.00 95.19 170 ARG A O 1
ATOM 1347 N N . SER A 1 171 ? 11.429 -8.961 -0.076 1.00 97.12 171 SER A N 1
ATOM 1348 C CA . SER A 1 171 ? 11.711 -7.795 0.754 1.00 97.12 171 SER A CA 1
ATOM 1349 C C . SER A 1 171 ? 10.605 -6.752 0.578 1.00 97.12 171 SER A C 1
ATOM 1351 O O . SER A 1 171 ? 10.058 -6.601 -0.517 1.00 97.12 171 SER A O 1
ATOM 1353 N N . ILE A 1 172 ? 10.297 -6.015 1.648 1.00 98.00 172 ILE A N 1
ATOM 1354 C CA . ILE A 1 172 ? 9.333 -4.905 1.599 1.00 98.00 172 ILE A CA 1
ATOM 1355 C C . ILE A 1 172 ? 9.845 -3.817 0.645 1.00 98.00 172 ILE A C 1
ATOM 1357 O O . ILE A 1 172 ? 9.110 -3.340 -0.217 1.00 98.00 172 ILE A O 1
ATOM 1361 N N . ASN A 1 173 ? 11.133 -3.474 0.759 1.00 98.31 173 ASN A N 1
ATOM 1362 C CA . ASN A 1 173 ? 11.789 -2.438 -0.037 1.00 98.31 173 ASN A CA 1
ATOM 1363 C C . ASN A 1 173 ? 12.991 -2.989 -0.816 1.00 98.31 173 ASN A C 1
ATOM 1365 O O . ASN A 1 173 ? 13.535 -4.052 -0.505 1.00 98.31 173 ASN A O 1
ATOM 1369 N N . GLY A 1 174 ? 13.436 -2.244 -1.830 1.00 97.06 174 GLY A N 1
ATOM 1370 C CA . GLY A 1 174 ? 14.531 -2.653 -2.717 1.00 97.06 174 GLY A CA 1
ATOM 1371 C C . GLY A 1 174 ? 15.943 -2.414 -2.170 1.00 97.06 174 GLY A C 1
ATOM 1372 O O . GLY A 1 174 ? 16.903 -2.875 -2.777 1.00 97.06 174 GLY A O 1
ATOM 1373 N N . ASN A 1 175 ? 16.091 -1.696 -1.052 1.00 97.19 175 ASN A N 1
ATOM 1374 C CA . ASN A 1 175 ? 17.390 -1.313 -0.480 1.00 97.19 175 ASN A CA 1
ATOM 1375 C C . ASN A 1 175 ? 17.745 -2.059 0.821 1.00 97.19 175 ASN A C 1
ATOM 1377 O O . ASN A 1 175 ? 18.693 -1.676 1.502 1.00 97.19 175 ASN A O 1
ATOM 1381 N N . GLY A 1 176 ? 16.974 -3.091 1.185 1.00 97.12 176 GLY A N 1
ATOM 1382 C CA . GLY A 1 176 ? 17.189 -3.889 2.398 1.00 97.12 176 GLY A CA 1
ATOM 1383 C C . GLY A 1 176 ? 16.764 -3.218 3.710 1.00 97.12 176 GLY A C 1
ATOM 1384 O O . GLY A 1 176 ? 16.929 -3.821 4.767 1.00 97.12 176 GLY A O 1
ATOM 1385 N N . LYS A 1 177 ? 16.211 -2.001 3.665 1.00 98.19 177 LYS A N 1
ATOM 1386 C CA . LYS A 1 177 ? 15.675 -1.293 4.837 1.00 98.19 177 LYS A CA 1
ATOM 1387 C C . LYS A 1 177 ? 14.179 -1.551 4.963 1.00 98.19 177 LYS A C 1
ATOM 1389 O O . LYS A 1 177 ? 13.507 -1.737 3.949 1.00 98.19 177 LYS A O 1
ATOM 1394 N N . GLN A 1 178 ? 13.652 -1.560 6.183 1.00 96.75 178 GLN A N 1
ATOM 1395 C CA . GLN A 1 178 ? 12.231 -1.790 6.457 1.00 96.75 178 GLN A CA 1
ATOM 1396 C C . GLN A 1 178 ? 11.773 -1.112 7.741 1.00 96.75 178 GLN A C 1
ATOM 1398 O O . GLN A 1 178 ? 12.631 -0.877 8.628 1.00 96.75 178 GLN A O 1
#

Sequence (178 aa):
MLLADQGQSWKEKVVTMETWMKGSLKASCLYEQLPKFQDGDLTLYQSNAILQHLAGVGLVVNNGVEDLRCKYALLIYTNYEAGKEEYVKALPGYLKPFETLLSQNEGGQAFIIDNQISFADYNLLDLLLIHQVLAPSCLDSFPLLSAYVARLSARLKLKAFQESPKHVNRSINGNGKQ

Organism: Nyctereutes procyonoides (NCBI:txid34880)